Protein AF-T0ZHW9-F1 (afdb_monomer_lite)

InterPro domains:
  IPR000630 Small ribosomal subunit protein uS8 [PF00410] (5-49)
  IPR035987 Small ribosomal subunit protein uS8 superfamily [SSF56047] (2-49)

Secondary structure (DSSP, 8-state):
-----HHHHHHHHHHHHHHTT-S-------HHHHHHHHHHHHTTS-S--

Sequence (49 aa):
MSMTDPIADLLTRIRNGQTAGKSEVRLASSKIKTAILQVLKDEGYIADY

Structure (mmCIF, N/CA/C/O backbone):
data_AF-T0ZHW9-F1
#
_entry.id   AF-T0ZHW9-F1
#
loop_
_atom_site.group_PDB
_atom_site.id
_atom_site.type_symbol
_atom_site.label_atom_id
_atom_site.label_alt_id
_atom_site.label_comp_id
_atom_site.label_asym_id
_atom_site.label_entity_id
_atom_site.label_seq_id
_atom_site.pdbx_PDB_ins_code
_atom_site.Cartn_x
_atom_site.Cartn_y
_atom_site.Cartn_z
_atom_site.occupancy
_atom_site.B_iso_or_equiv
_atom_site.auth_seq_id
_atom_site.auth_comp_id
_atom_site.auth_asym_id
_atom_site.auth_atom_id
_atom_site.pdbx_PDB_model_num
ATOM 1 N N . MET A 1 1 ? 16.628 11.882 6.274 1.00 49.53 1 MET A N 1
ATOM 2 C CA . MET A 1 1 ? 16.667 10.419 6.063 1.00 49.53 1 MET A CA 1
ATOM 3 C C . MET A 1 1 ? 16.730 10.177 4.568 1.00 49.53 1 MET A C 1
ATOM 5 O O . MET A 1 1 ? 15.893 10.722 3.861 1.00 49.53 1 MET A O 1
ATOM 9 N N . SER A 1 2 ? 17.736 9.451 4.087 1.00 59.31 2 SER A N 1
ATOM 10 C CA . SER A 1 2 ? 17.771 8.991 2.695 1.00 59.31 2 SER A CA 1
ATOM 11 C C . SER A 1 2 ? 16.744 7.868 2.539 1.00 59.31 2 SER A C 1
ATOM 13 O O . SER A 1 2 ? 16.735 6.942 3.347 1.00 59.31 2 SER A O 1
ATOM 15 N N . MET A 1 3 ? 15.846 7.979 1.560 1.00 65.94 3 MET A N 1
ATOM 16 C CA . MET A 1 3 ? 14.869 6.938 1.238 1.00 65.94 3 MET A CA 1
ATOM 17 C C . MET A 1 3 ? 15.589 5.836 0.457 1.00 65.94 3 MET A C 1
ATOM 19 O O . MET A 1 3 ? 15.673 5.885 -0.765 1.00 65.94 3 MET A O 1
ATOM 23 N N . THR A 1 4 ? 16.172 4.882 1.179 1.00 78.38 4 THR A N 1
ATOM 24 C CA . THR A 1 4 ? 16.980 3.799 0.603 1.00 78.38 4 THR A CA 1
ATOM 25 C C . THR A 1 4 ? 16.144 2.679 -0.006 1.00 78.38 4 THR A C 1
ATOM 27 O O . THR A 1 4 ? 16.604 2.047 -0.950 1.00 78.38 4 THR A O 1
ATOM 30 N N . ASP A 1 5 ? 14.918 2.457 0.478 1.00 90.00 5 ASP A N 1
ATOM 31 C CA . ASP A 1 5 ? 14.036 1.407 -0.039 1.00 90.00 5 ASP A CA 1
ATOM 32 C C . ASP A 1 5 ? 12.591 1.910 -0.247 1.00 90.00 5 ASP A C 1
ATOM 34 O O . ASP A 1 5 ? 11.798 2.001 0.700 1.00 90.00 5 ASP A O 1
ATOM 38 N N . PRO A 1 6 ? 12.218 2.234 -1.499 1.00 90.25 6 PRO A N 1
ATOM 39 C CA . PRO A 1 6 ? 10.865 2.657 -1.841 1.00 90.25 6 PRO A CA 1
ATOM 40 C C . PRO A 1 6 ? 9.784 1.582 -1.680 1.00 90.25 6 PRO A C 1
ATOM 42 O O . PRO A 1 6 ? 8.607 1.942 -1.592 1.00 90.25 6 PRO A O 1
ATOM 45 N N . ILE A 1 7 ? 10.147 0.296 -1.680 1.00 93.19 7 ILE A N 1
ATOM 46 C CA . ILE A 1 7 ? 9.211 -0.823 -1.514 1.00 93.19 7 ILE A CA 1
ATOM 47 C C . ILE A 1 7 ? 8.929 -1.025 -0.026 1.00 93.19 7 ILE A C 1
ATOM 49 O O . ILE A 1 7 ? 7.766 -1.101 0.375 1.00 93.19 7 ILE A O 1
ATOM 53 N N . ALA A 1 8 ? 9.967 -1.025 0.812 1.00 93.94 8 ALA A N 1
ATOM 54 C CA . ALA A 1 8 ? 9.788 -1.092 2.259 1.00 93.94 8 ALA A CA 1
ATOM 55 C C . ALA A 1 8 ? 8.975 0.103 2.790 1.00 93.94 8 ALA A C 1
ATOM 57 O O . ALA A 1 8 ? 8.108 -0.079 3.651 1.00 93.94 8 ALA A O 1
ATOM 58 N N . ASP A 1 9 ? 9.192 1.311 2.250 1.00 93.44 9 ASP A N 1
ATOM 59 C CA . ASP A 1 9 ? 8.378 2.492 2.579 1.00 93.44 9 ASP A CA 1
ATOM 60 C C . ASP A 1 9 ? 6.905 2.308 2.175 1.00 93.44 9 ASP A C 1
ATOM 62 O O . ASP A 1 9 ? 6.021 2.587 2.985 1.00 93.44 9 ASP A O 1
ATOM 66 N N . LEU A 1 10 ? 6.625 1.780 0.974 1.00 95.19 10 LEU A N 1
ATOM 67 C CA . LEU A 1 10 ? 5.259 1.475 0.521 1.00 95.19 10 LEU A CA 1
ATOM 68 C C . LEU A 1 10 ? 4.536 0.559 1.520 1.00 95.19 10 LEU A C 1
ATOM 70 O O . LEU A 1 10 ? 3.468 0.912 2.022 1.00 95.19 10 LEU A O 1
ATOM 74 N N . LEU A 1 11 ? 5.131 -0.593 1.840 1.00 95.12 11 LEU A N 1
ATOM 75 C CA . LEU A 1 11 ? 4.513 -1.585 2.724 1.00 95.12 11 LEU A CA 1
ATOM 76 C C . LEU A 1 11 ? 4.350 -1.052 4.153 1.00 95.12 11 LEU A C 1
ATOM 78 O O . LEU A 1 11 ? 3.320 -1.264 4.796 1.00 95.12 11 LEU A O 1
ATOM 82 N N . THR A 1 12 ? 5.336 -0.294 4.636 1.00 95.75 12 THR A N 1
ATOM 83 C CA . THR A 1 12 ? 5.276 0.342 5.957 1.00 95.75 12 THR A CA 1
ATOM 84 C C . THR A 1 12 ? 4.142 1.361 6.035 1.00 95.75 12 THR A C 1
ATOM 86 O O . THR A 1 12 ? 3.417 1.399 7.029 1.00 95.75 12 THR A O 1
ATOM 89 N N . ARG A 1 13 ? 3.940 2.166 4.987 1.00 95.44 13 ARG A N 1
AT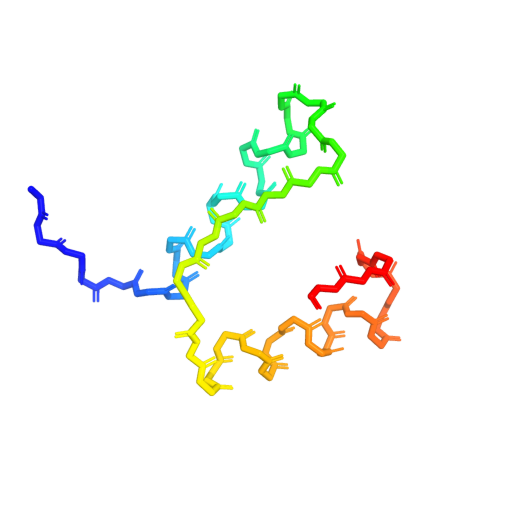OM 90 C CA . ARG A 1 13 ? 2.846 3.144 4.926 1.00 95.44 13 ARG A CA 1
ATOM 91 C C . ARG A 1 13 ? 1.476 2.478 4.899 1.00 95.44 13 ARG A C 1
ATOM 93 O O . ARG A 1 13 ? 0.593 2.948 5.612 1.00 95.44 13 ARG A O 1
ATOM 100 N N . ILE A 1 14 ? 1.311 1.392 4.142 1.00 95.81 14 ILE A N 1
ATOM 101 C CA . ILE A 1 14 ? 0.065 0.609 4.120 1.00 95.81 14 ILE A CA 1
ATOM 102 C C . ILE A 1 14 ? -0.243 0.074 5.524 1.00 95.81 14 ILE A C 1
ATOM 104 O O . ILE A 1 14 ? -1.314 0.349 6.062 1.00 95.81 14 ILE A O 1
ATOM 108 N N . ARG A 1 15 ? 0.721 -0.600 6.168 1.00 96.75 15 ARG A N 1
ATOM 109 C CA . ARG A 1 1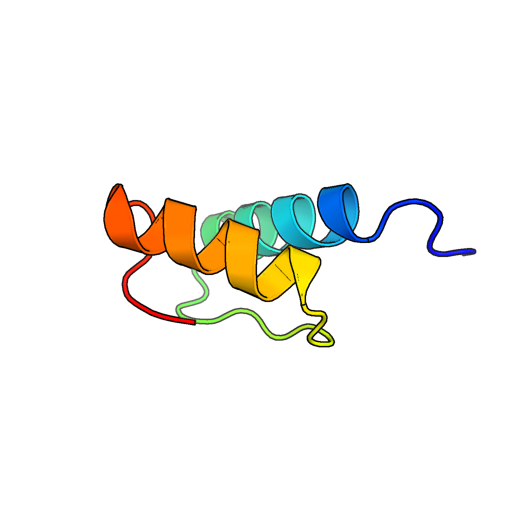5 ? 0.561 -1.144 7.528 1.00 96.75 15 ARG A CA 1
ATOM 110 C C . ARG A 1 15 ? 0.198 -0.062 8.546 1.00 96.75 15 ARG A C 1
ATOM 112 O O . ARG A 1 15 ? -0.720 -0.238 9.344 1.00 96.75 15 ARG A O 1
ATOM 119 N N . ASN A 1 16 ? 0.912 1.062 8.521 1.00 97.19 16 ASN A N 1
ATOM 120 C CA . ASN A 1 16 ? 0.672 2.160 9.455 1.00 97.19 16 ASN A CA 1
ATOM 121 C C . ASN A 1 16 ? -0.687 2.831 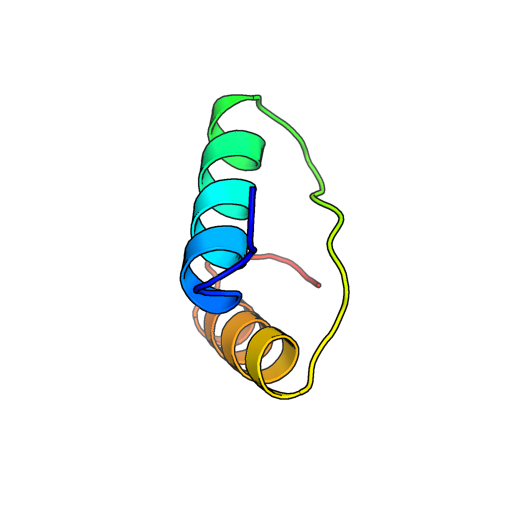9.196 1.00 97.19 16 ASN A C 1
ATOM 123 O O . ASN A 1 16 ? -1.367 3.206 10.146 1.00 97.19 16 ASN A O 1
ATOM 127 N N . GLY A 1 17 ? -1.098 2.963 7.930 1.00 96.81 17 GLY A N 1
ATOM 128 C CA . GLY A 1 17 ? -2.422 3.459 7.554 1.00 96.81 17 GLY A CA 1
ATOM 129 C C . GLY A 1 17 ? -3.542 2.562 8.074 1.00 96.81 17 GLY A C 1
ATOM 130 O O . GLY A 1 17 ? -4.469 3.060 8.708 1.00 96.81 17 GLY A O 1
ATOM 131 N N . GLN A 1 18 ? -3.395 1.247 7.899 1.00 95.75 18 GLN A N 1
ATOM 132 C CA . GLN A 1 18 ? -4.340 0.246 8.392 1.00 95.75 18 GLN A CA 1
ATOM 133 C C . GLN A 1 18 ? -4.409 0.231 9.929 1.00 95.75 18 GLN A C 1
ATOM 135 O O . GLN A 1 18 ? -5.502 0.252 10.487 1.0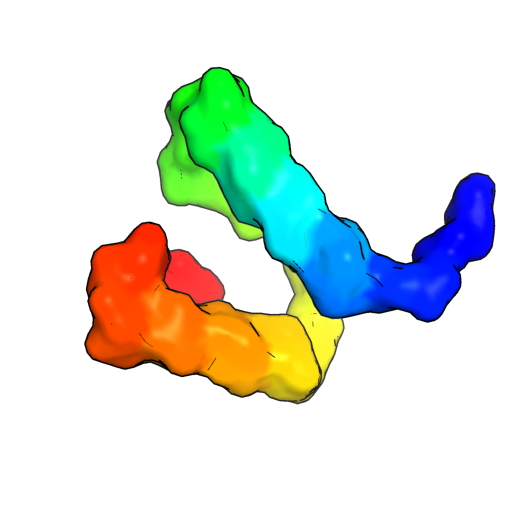0 95.75 18 GLN A O 1
ATOM 140 N N . THR A 1 19 ? -3.266 0.303 10.620 1.00 97.19 19 THR A N 1
ATOM 141 C CA . THR A 1 19 ? -3.216 0.384 12.097 1.00 97.19 19 THR A CA 1
ATOM 142 C C . THR A 1 19 ? -3.862 1.671 12.626 1.00 97.19 19 THR A C 1
ATOM 144 O O . THR A 1 19 ? -4.488 1.666 13.680 1.00 97.19 19 THR A O 1
ATOM 147 N N . ALA A 1 20 ? -3.745 2.778 11.887 1.00 97.44 20 ALA A N 1
ATOM 148 C CA . ALA A 1 20 ? -4.361 4.060 12.229 1.00 97.44 20 ALA A CA 1
ATOM 149 C C . ALA A 1 20 ? -5.840 4.176 11.802 1.00 97.44 20 ALA A C 1
ATOM 151 O O . ALA A 1 20 ? -6.426 5.244 11.973 1.00 97.44 20 ALA A O 1
ATOM 152 N N . GLY A 1 21 ? -6.432 3.129 11.213 1.00 96.31 21 GLY A N 1
ATOM 153 C CA . GLY A 1 21 ? -7.823 3.135 10.752 1.00 96.31 21 GLY A CA 1
ATOM 154 C C . GLY A 1 21 ? -8.093 4.068 9.566 1.00 96.31 21 GLY A C 1
ATOM 155 O O . GLY A 1 21 ? -9.220 4.527 9.391 1.00 96.31 21 GLY A O 1
ATOM 15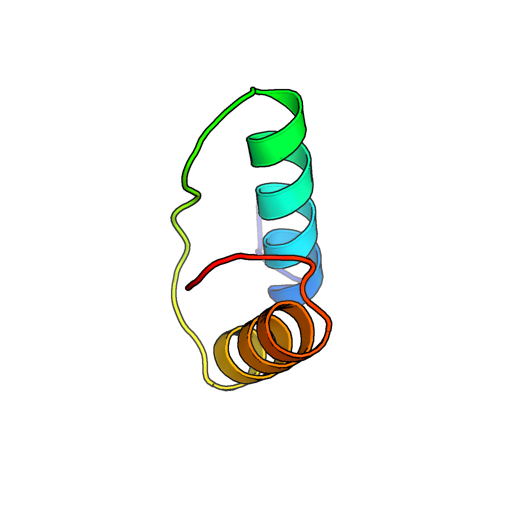6 N N . LYS A 1 22 ? -7.073 4.394 8.763 1.00 96.62 22 LYS A N 1
ATOM 157 C CA . LYS A 1 22 ? -7.241 5.236 7.571 1.00 96.62 22 LYS A CA 1
ATOM 158 C C . LYS A 1 22 ? -7.828 4.425 6.420 1.00 96.62 22 LYS A C 1
ATOM 160 O O . LYS A 1 22 ? -7.356 3.328 6.139 1.00 96.62 22 LYS A O 1
ATOM 165 N N . SER A 1 23 ? -8.797 5.006 5.717 1.00 94.56 23 SER A N 1
ATOM 166 C CA . SER A 1 23 ? -9.383 4.425 4.503 1.00 94.56 23 SER A CA 1
ATOM 167 C C . SER A 1 23 ? -8.456 4.504 3.286 1.00 94.56 23 SER A C 1
ATOM 169 O O . SER A 1 23 ? -8.559 3.674 2.393 1.00 94.56 23 SER A O 1
ATOM 171 N N . GLU A 1 24 ? -7.547 5.485 3.249 1.00 95.19 24 GLU A N 1
ATOM 172 C CA . GLU A 1 24 ? -6.601 5.688 2.148 1.00 95.19 24 GLU A CA 1
ATOM 173 C C . GLU A 1 24 ? -5.204 6.096 2.643 1.00 95.19 24 GLU A C 1
ATOM 175 O O . GLU A 1 24 ? -5.034 6.699 3.711 1.00 95.19 24 GLU A O 1
ATOM 180 N N . VAL A 1 25 ? -4.183 5.794 1.837 1.00 94.69 25 VAL A N 1
ATOM 181 C CA . VAL A 1 25 ? -2.786 6.166 2.086 1.00 94.69 25 VAL A CA 1
ATOM 182 C C . VAL A 1 25 ? -2.197 6.782 0.822 1.00 94.69 25 VAL A C 1
ATOM 184 O O . VAL A 1 25 ? -2.340 6.241 -0.266 1.00 94.69 25 VAL A O 1
ATOM 187 N N . ARG A 1 26 ? -1.496 7.913 0.967 1.00 93.56 26 ARG A N 1
ATOM 188 C CA . ARG A 1 26 ? -0.887 8.644 -0.154 1.00 93.56 26 ARG A CA 1
ATOM 189 C C . ARG A 1 26 ? 0.630 8.502 -0.151 1.00 93.56 26 ARG A C 1
ATOM 191 O O . ARG A 1 26 ? 1.278 8.630 0.892 1.00 93.56 26 ARG A O 1
ATOM 198 N N . LEU A 1 27 ? 1.196 8.267 -1.329 1.00 91.25 27 LEU A N 1
ATOM 199 C CA . LEU A 1 27 ? 2.634 8.145 -1.553 1.00 91.25 27 LEU A CA 1
ATOM 200 C C . LEU A 1 27 ? 2.987 8.450 -3.019 1.00 91.25 27 LEU A C 1
ATOM 202 O O . LEU A 1 27 ? 2.124 8.419 -3.890 1.00 91.25 27 LEU A O 1
ATOM 206 N N . ALA A 1 28 ? 4.262 8.734 -3.298 1.00 90.88 28 ALA A N 1
ATOM 207 C CA . ALA A 1 28 ? 4.729 8.972 -4.663 1.00 90.88 28 ALA A CA 1
ATOM 208 C C . ALA A 1 28 ? 4.661 7.689 -5.508 1.00 90.88 28 ALA A C 1
ATOM 210 O O . ALA A 1 28 ? 5.163 6.638 -5.078 1.00 90.88 28 ALA A O 1
ATOM 211 N N . SER A 1 29 ? 4.079 7.799 -6.704 1.00 91.75 29 SER A N 1
ATOM 212 C CA . SER A 1 29 ? 3.910 6.688 -7.637 1.00 91.75 29 SER A CA 1
ATOM 213 C C . SER A 1 29 ? 5.229 6.292 -8.306 1.00 91.75 29 SER A C 1
ATOM 215 O O . SER A 1 29 ? 6.138 7.097 -8.509 1.00 91.75 29 SER A O 1
ATOM 217 N N . SER A 1 30 ? 5.348 5.009 -8.634 1.00 94.31 30 SER A N 1
ATOM 218 C CA . SER A 1 30 ? 6.405 4.474 -9.489 1.00 94.31 30 SER A CA 1
ATOM 219 C C . SER A 1 30 ? 5.898 3.201 -10.156 1.00 94.31 30 SER A C 1
ATOM 221 O O . SER A 1 30 ? 5.038 2.522 -9.599 1.00 94.31 30 SER A O 1
ATOM 223 N N . LYS A 1 31 ? 6.458 2.839 -11.317 1.00 95.06 31 LYS A N 1
ATOM 224 C CA . LYS A 1 31 ? 6.032 1.639 -12.063 1.00 95.06 31 LYS A CA 1
ATOM 225 C C . LYS A 1 31 ? 6.052 0.370 -11.200 1.00 95.06 31 LYS A C 1
ATOM 227 O O . LYS A 1 31 ? 5.129 -0.430 -11.263 1.00 95.06 31 LYS A O 1
ATOM 232 N N . ILE A 1 32 ? 7.079 0.223 -10.359 1.00 94.88 32 ILE A N 1
ATOM 233 C CA . ILE A 1 32 ? 7.227 -0.924 -9.452 1.00 94.88 32 ILE A CA 1
ATOM 234 C C . ILE A 1 32 ? 6.152 -0.906 -8.360 1.00 94.88 32 ILE A C 1
ATOM 236 O O . ILE A 1 32 ? 5.538 -1.933 -8.099 1.00 94.88 32 ILE A O 1
ATOM 240 N N . LYS A 1 33 ? 5.883 0.253 -7.744 1.00 94.94 33 LYS A N 1
ATOM 241 C CA . LYS A 1 33 ? 4.847 0.369 -6.705 1.00 94.94 33 LYS A CA 1
ATOM 242 C C . LYS A 1 33 ? 3.460 0.059 -7.264 1.00 94.94 33 LYS A C 1
ATOM 244 O O . LYS A 1 33 ? 2.717 -0.676 -6.632 1.00 94.94 33 LYS A O 1
ATOM 249 N N . THR A 1 34 ? 3.148 0.564 -8.458 1.00 96.06 34 THR A N 1
ATOM 250 C CA . THR A 1 34 ? 1.903 0.268 -9.181 1.00 96.06 34 THR A CA 1
ATOM 251 C C . THR A 1 34 ? 1.762 -1.232 -9.447 1.00 96.06 34 THR A C 1
ATOM 253 O O . THR A 1 34 ? 0.715 -1.791 -9.160 1.00 96.06 34 THR A O 1
ATOM 256 N N . ALA A 1 35 ? 2.817 -1.913 -9.909 1.00 97.06 35 ALA A N 1
ATOM 257 C CA . ALA A 1 35 ? 2.775 -3.362 -10.129 1.00 97.06 35 ALA A CA 1
ATOM 258 C C . ALA A 1 35 ? 2.528 -4.154 -8.831 1.00 97.06 35 ALA A C 1
ATOM 260 O O . ALA A 1 35 ? 1.748 -5.100 -8.828 1.00 97.06 35 ALA A O 1
ATOM 261 N N . ILE A 1 36 ? 3.148 -3.749 -7.718 1.00 96.44 36 ILE A N 1
ATOM 262 C CA . ILE A 1 36 ? 2.909 -4.368 -6.404 1.00 96.44 36 ILE A CA 1
ATOM 263 C C . ILE A 1 36 ? 1.459 -4.151 -5.961 1.00 96.44 36 ILE A C 1
ATOM 265 O O . ILE A 1 36 ? 0.803 -5.091 -5.523 1.00 96.44 36 ILE A O 1
ATOM 269 N N . LEU A 1 37 ? 0.950 -2.924 -6.084 1.00 96.75 37 LEU A N 1
ATOM 270 C CA . LEU A 1 37 ? -0.426 -2.591 -5.721 1.00 96.75 37 LEU A CA 1
ATOM 271 C C . LEU A 1 37 ? -1.444 -3.331 -6.599 1.00 96.75 37 LEU A C 1
ATOM 273 O O . LEU A 1 37 ? -2.469 -3.764 -6.084 1.00 96.75 37 LEU A O 1
ATOM 277 N N . GLN A 1 38 ? -1.133 -3.554 -7.880 1.00 97.81 38 GLN A N 1
ATOM 278 C CA . GLN A 1 38 ? -1.944 -4.391 -8.761 1.00 97.81 38 GLN A CA 1
ATOM 279 C C . GLN A 1 38 ? -2.068 -5.815 -8.222 1.00 97.81 38 GLN A C 1
ATOM 281 O O . GLN A 1 38 ? -3.181 -6.293 -8.058 1.00 97.81 38 GLN A O 1
ATOM 286 N N . VAL A 1 39 ? -0.949 -6.454 -7.866 1.00 97.75 39 VAL A N 1
ATOM 287 C CA . VAL A 1 39 ? -0.973 -7.803 -7.276 1.00 97.75 39 VAL A CA 1
ATOM 288 C C . VAL A 1 39 ? -1.768 -7.810 -5.970 1.00 97.75 39 VAL A C 1
ATOM 290 O O . VAL A 1 39 ? -2.604 -8.680 -5.763 1.00 97.75 39 VAL A O 1
ATOM 293 N N . LEU A 1 40 ? -1.572 -6.814 -5.100 1.00 97.12 40 LEU A N 1
ATOM 294 C CA . LEU A 1 40 ? -2.340 -6.709 -3.854 1.00 97.12 40 LEU A CA 1
ATOM 295 C C . LEU A 1 40 ? -3.848 -6.554 -4.101 1.00 97.12 40 LEU A C 1
ATOM 297 O O . LEU A 1 40 ? -4.642 -7.054 -3.306 1.00 97.12 40 LEU A O 1
ATOM 301 N N . LYS A 1 41 ? -4.242 -5.865 -5.176 1.00 97.38 41 LYS A N 1
ATOM 302 C CA . LYS A 1 41 ? -5.641 -5.723 -5.588 1.00 97.38 41 LYS A CA 1
ATOM 303 C C . LYS A 1 41 ? -6.196 -7.032 -6.146 1.00 97.38 41 LYS A C 1
ATOM 305 O O . LYS A 1 41 ? -7.289 -7.430 -5.758 1.00 97.38 41 LYS A O 1
ATOM 310 N N . ASP A 1 42 ? -5.443 -7.708 -7.009 1.00 98.19 42 ASP A N 1
ATOM 311 C CA . ASP A 1 42 ? -5.854 -8.967 -7.642 1.00 98.19 42 ASP A CA 1
ATOM 312 C C . ASP A 1 42 ? -6.046 -10.090 -6.608 1.00 98.19 42 ASP A C 1
ATOM 314 O O . ASP A 1 42 ? -6.992 -10.867 -6.699 1.00 98.19 42 ASP A O 1
ATOM 318 N N . GLU A 1 43 ? -5.204 -10.115 -5.573 1.00 97.88 43 GLU A N 1
ATOM 319 C CA . GLU A 1 43 ? -5.314 -11.029 -4.427 1.00 97.88 43 GLU A CA 1
ATOM 320 C C . GLU A 1 43 ? -6.380 -10.590 -3.396 1.00 97.88 43 GLU A C 1
ATOM 322 O O . GLU A 1 43 ? -6.645 -11.294 -2.422 1.00 97.88 43 GLU A O 1
ATOM 327 N N . GLY A 1 44 ? -6.998 -9.417 -3.573 1.00 96.75 44 GLY A N 1
ATOM 328 C CA . GLY A 1 44 ? -8.065 -8.914 -2.703 1.00 96.75 44 GLY A CA 1
ATOM 329 C C . GLY A 1 44 ? -7.605 -8.338 -1.358 1.00 96.75 44 GLY A C 1
ATOM 330 O O . GLY A 1 44 ? -8.429 -8.157 -0.461 1.00 96.75 44 GLY A O 1
ATOM 331 N N . TYR A 1 45 ? -6.317 -8.021 -1.190 1.00 96.06 45 TYR A N 1
ATOM 332 C CA . TYR A 1 45 ? -5.802 -7.369 0.024 1.00 96.06 45 TYR A CA 1
ATOM 333 C C . TYR A 1 45 ? -6.175 -5.886 0.115 1.00 96.06 45 TYR A C 1
ATOM 335 O O . TYR A 1 45 ? -6.293 -5.346 1.217 1.00 96.06 45 TYR A O 1
ATOM 343 N N . ILE A 1 46 ? -6.330 -5.218 -1.029 1.00 95.62 46 ILE A N 1
ATOM 344 C CA . ILE A 1 46 ? -6.756 -3.818 -1.123 1.00 95.62 46 ILE A CA 1
ATOM 345 C C . ILE A 1 46 ? -7.910 -3.683 -2.116 1.00 95.62 46 ILE A C 1
ATOM 347 O O . ILE A 1 46 ? -8.009 -4.453 -3.067 1.00 95.62 46 ILE A O 1
ATOM 351 N N . ALA A 1 47 ? -8.768 -2.684 -1.908 1.00 95.25 47 ALA A N 1
ATOM 352 C CA . ALA A 1 47 ? -9.898 -2.429 -2.800 1.00 95.25 47 ALA A CA 1
ATOM 353 C C . ALA A 1 47 ? -9.469 -1.730 -4.104 1.00 95.25 47 ALA A C 1
ATOM 355 O O . ALA A 1 47 ? -9.903 -2.122 -5.188 1.00 95.25 47 ALA A O 1
ATOM 356 N N . ASP A 1 48 ? -8.623 -0.697 -4.004 1.00 93.94 48 ASP A N 1
ATOM 357 C CA . ASP A 1 48 ? -8.125 0.074 -5.151 1.00 93.94 48 ASP A CA 1
ATOM 358 C C . ASP A 1 48 ? -6.837 0.852 -4.812 1.00 93.94 48 ASP A C 1
ATOM 360 O O . ASP A 1 48 ? -6.453 0.890 -3.635 1.00 93.94 48 ASP A O 1
ATOM 364 N N . TYR A 1 49 ? -6.169 1.453 -5.813 1.00 91.75 49 TYR A N 1
ATOM 365 C CA . TYR A 1 49 ? -4.927 2.226 -5.628 1.00 91.75 49 TYR A CA 1
ATOM 366 C C . TYR A 1 49 ? -4.653 3.321 -6.672 1.00 91.75 49 TYR A C 1
ATOM 36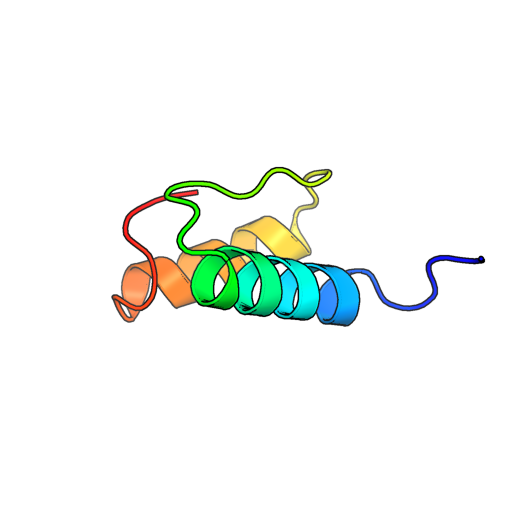8 O O . TYR A 1 49 ? -5.141 3.213 -7.816 1.00 91.75 49 TYR A O 1
#

Foldseek 3Di:
DPCPDPVVVLVVQVVVCVVVVHLDGDDDDDPVSVVVVVVCCVVPVHVHD

Radius of gyration: 10.92 Å; chains: 1; bounding box: 28×21×24 Å

pLDDT: mean 92.62, std 9.46, range [49.53, 98.19]

Organism: NCBI:txid410659